Protein AF-H0H2N1-F1 (afdb_monomer_lite)

Secondary structure (DSSP, 8-state):
---SS-SSEE-HHHHHHHHHHTT----HHHHHHHS-S--SS-TT--SS-EEHHHHHHHHHHHHTTSPPHHHHHHHHHHHTTSSSSEEEHHHHHHHHHHTT-S-HHHHTHHHHHHHEEE-TTSS-EEEEHHHHHHHHH-

InterPro domains:
  IPR002048 EF-hand domain [PS50222] (1-25)
  IPR011992 EF-hand domain pair [SSF47473] (1-129)
  IPR018247 EF-Hand 1, calcium-binding site [PS00018] (3-15)
  IPR050403 Myosin regulatory light chain [PTHR23049] (1-127)

Structure (mmCIF, N/CA/C/O backbone):
data_AF-H0H2N1-F1
#
_entry.id   AF-H0H2N1-F1
#
loop_
_atom_site.group_PDB
_atom_site.id
_atom_site.type_symbol
_atom_site.label_atom_id
_atom_site.label_alt_id
_atom_site.label_comp_id
_atom_site.label_asym_id
_atom_site.label_entity_id
_atom_site.label_seq_id
_atom_site.pdbx_PDB_ins_code
_atom_site.Cartn_x
_atom_site.Cartn_y
_atom_site.Cartn_z
_atom_site.occupancy
_atom_site.B_iso_or_equiv
_atom_site.auth_seq_id
_atom_site.auth_comp_id
_atom_site.auth_asym_id
_atom_site.auth_atom_id
_atom_site.pdbx_PDB_model_num
ATOM 1 N N . MET A 1 1 ? 1.522 -4.742 -21.483 1.00 59.94 1 MET A N 1
ATOM 2 C CA . MET A 1 1 ? 2.533 -5.819 -21.425 1.00 59.94 1 MET A CA 1
ATOM 3 C C . MET A 1 1 ? 3.833 -5.172 -20.974 1.00 59.94 1 MET A C 1
ATOM 5 O O . MET A 1 1 ? 3.962 -3.973 -21.175 1.00 59.94 1 MET A O 1
ATOM 9 N N . LEU A 1 2 ? 4.678 -5.887 -20.225 1.00 63.94 2 LEU A N 1
ATOM 10 C CA . LEU A 1 2 ? 5.879 -5.307 -19.593 1.00 63.94 2 LEU A CA 1
ATOM 11 C C . LEU A 1 2 ? 7.063 -5.151 -20.548 1.00 63.94 2 LEU A C 1
ATOM 13 O O . LEU A 1 2 ? 7.984 -4.428 -20.220 1.00 63.94 2 LEU A O 1
ATOM 17 N N . ASP A 1 3 ? 7.024 -5.844 -21.672 1.00 68.50 3 ASP A N 1
ATOM 18 C CA . ASP A 1 3 ? 7.945 -5.741 -22.794 1.00 68.50 3 ASP A CA 1
ATOM 19 C C . ASP A 1 3 ? 7.112 -5.124 -23.928 1.00 68.50 3 ASP A C 1
ATOM 21 O O . ASP A 1 3 ? 6.069 -5.685 -24.290 1.00 68.50 3 ASP A O 1
ATOM 25 N N . GLU A 1 4 ? 7.436 -3.891 -24.326 1.00 68.44 4 GLU A N 1
ATOM 26 C CA . GLU A 1 4 ? 6.621 -3.110 -25.266 1.00 68.44 4 GLU A CA 1
ATOM 27 C C . GLU A 1 4 ? 7.095 -3.262 -26.713 1.00 68.44 4 GLU A C 1
ATOM 29 O O . GLU A 1 4 ? 6.280 -3.181 -27.634 1.00 68.44 4 GLU A O 1
ATOM 34 N N . ASP A 1 5 ? 8.392 -3.475 -26.916 1.00 72.12 5 ASP A N 1
ATOM 35 C CA . ASP A 1 5 ? 8.990 -3.771 -28.214 1.00 72.12 5 ASP A CA 1
ATOM 36 C C . ASP A 1 5 ? 8.998 -5.269 -28.554 1.00 72.12 5 ASP A C 1
ATOM 38 O O . ASP A 1 5 ? 9.352 -5.626 -29.680 1.00 72.12 5 ASP A O 1
ATOM 42 N N . GLU A 1 6 ? 8.499 -6.115 -27.645 1.00 71.25 6 GLU A N 1
ATOM 43 C CA . GLU A 1 6 ? 8.369 -7.571 -27.794 1.00 71.25 6 GLU A CA 1
ATOM 44 C C . GLU A 1 6 ? 9.712 -8.240 -28.134 1.00 71.25 6 GLU A C 1
ATOM 46 O O . GLU A 1 6 ? 9.765 -9.253 -28.843 1.00 71.25 6 GLU A O 1
ATOM 51 N N . ASP A 1 7 ? 10.812 -7.669 -27.640 1.00 73.06 7 ASP A N 1
ATOM 52 C CA . ASP A 1 7 ? 12.169 -8.137 -27.916 1.00 73.06 7 ASP A CA 1
ATOM 53 C C . ASP A 1 7 ? 12.634 -9.234 -26.930 1.00 73.06 7 ASP A C 1
ATOM 55 O O . ASP A 1 7 ? 13.685 -9.857 -27.116 1.00 73.06 7 ASP A O 1
ATOM 59 N N . GLY A 1 8 ? 11.812 -9.537 -25.917 1.00 68.94 8 GLY A N 1
ATOM 60 C CA . GLY A 1 8 ? 12.075 -10.518 -24.867 1.00 68.94 8 GLY A CA 1
ATOM 61 C C . GLY A 1 8 ? 12.922 -9.983 -23.707 1.00 68.94 8 GLY A C 1
ATOM 62 O O . GLY A 1 8 ? 13.257 -10.752 -22.791 1.00 68.94 8 GLY A O 1
ATOM 63 N N . ILE A 1 9 ? 13.264 -8.693 -23.720 1.00 72.19 9 ILE A N 1
ATOM 64 C CA . ILE A 1 9 ? 14.121 -8.000 -22.764 1.00 72.19 9 ILE A CA 1
ATOM 65 C C . ILE A 1 9 ? 13.345 -6.817 -22.180 1.00 72.19 9 ILE A C 1
ATOM 67 O O . ILE A 1 9 ? 12.999 -5.852 -22.838 1.00 72.19 9 ILE A O 1
ATOM 71 N N . ILE A 1 10 ? 13.126 -6.835 -20.870 1.00 74.12 10 ILE A N 1
ATOM 72 C CA . ILE A 1 10 ? 12.553 -5.683 -20.182 1.00 74.12 10 ILE A CA 1
ATOM 73 C C . ILE A 1 10 ? 13.657 -4.641 -20.001 1.00 74.12 10 ILE A C 1
ATOM 75 O O . ILE A 1 10 ? 14.533 -4.779 -19.135 1.00 74.12 10 ILE A O 1
ATOM 79 N N . SER A 1 11 ? 13.609 -3.588 -20.810 1.00 74.19 11 SER A N 1
ATOM 80 C CA . SER A 1 11 ? 14.559 -2.487 -20.746 1.00 74.19 11 SER A CA 1
ATOM 81 C C . SER A 1 11 ? 14.174 -1.470 -19.667 1.00 74.19 11 SER A C 1
ATOM 83 O O . SER A 1 11 ? 13.075 -1.456 -19.095 1.00 74.19 11 SER A O 1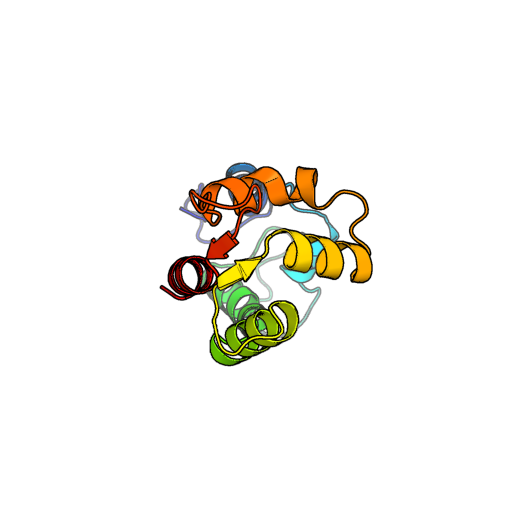
ATOM 85 N N . ARG A 1 12 ? 15.079 -0.521 -19.409 1.00 74.75 12 ARG A N 1
ATOM 86 C CA . ARG A 1 12 ? 14.799 0.602 -18.504 1.00 74.75 12 ARG A CA 1
ATOM 87 C C . ARG A 1 12 ? 13.599 1.427 -18.954 1.00 74.75 12 ARG A C 1
ATOM 89 O O . ARG A 1 12 ? 12.904 1.997 -18.114 1.00 74.75 12 ARG A O 1
ATOM 96 N N . LYS A 1 13 ? 13.362 1.532 -20.263 1.00 73.69 13 LYS A N 1
ATOM 97 C CA . LYS A 1 13 ? 12.239 2.304 -20.807 1.00 73.69 13 LYS A CA 1
ATOM 98 C C . LYS A 1 13 ? 10.911 1.630 -20.490 1.00 73.69 13 LYS A C 1
ATOM 100 O O . LYS A 1 13 ? 9.974 2.333 -20.109 1.00 73.69 13 LYS A O 1
ATOM 105 N N . ASP A 1 14 ? 10.862 0.306 -20.564 1.00 76.12 14 ASP A N 1
ATOM 106 C CA . ASP A 1 14 ? 9.642 -0.456 -20.309 1.00 76.12 14 ASP A CA 1
ATOM 107 C C . ASP A 1 14 ? 9.265 -0.415 -18.831 1.00 76.12 14 ASP A C 1
ATOM 109 O O . ASP A 1 14 ? 8.119 -0.122 -18.477 1.00 76.12 14 ASP A O 1
ATOM 113 N N . LEU A 1 15 ? 10.257 -0.548 -17.943 1.00 73.75 15 LEU A N 1
ATOM 114 C CA . LEU A 1 15 ? 10.043 -0.342 -16.511 1.00 73.75 15 LEU A CA 1
ATOM 115 C C . LEU A 1 15 ? 9.661 1.099 -16.185 1.00 73.75 15 LEU A C 1
ATOM 117 O O . LEU A 1 15 ? 8.764 1.325 -15.379 1.00 73.75 15 LEU A O 1
ATOM 121 N N . ASN A 1 16 ? 10.279 2.094 -16.823 1.00 73.12 16 ASN A N 1
ATOM 122 C CA . ASN A 1 16 ? 9.910 3.488 -16.592 1.00 73.12 16 ASN A CA 1
ATOM 123 C C . ASN A 1 16 ? 8.463 3.768 -17.035 1.00 73.12 16 ASN A C 1
ATOM 125 O O . ASN A 1 16 ? 7.735 4.473 -16.344 1.00 73.12 16 ASN A O 1
ATOM 129 N N . LYS A 1 17 ? 7.990 3.153 -18.126 1.00 73.56 17 LYS A N 1
ATOM 130 C CA . LYS A 1 17 ? 6.578 3.222 -18.532 1.00 73.56 17 LYS A CA 1
ATOM 131 C C . LYS A 1 17 ? 5.638 2.503 -17.570 1.00 73.56 17 LYS A C 1
ATOM 133 O O . LYS A 1 17 ? 4.566 3.031 -17.261 1.00 73.56 17 LYS A O 1
ATOM 138 N N . MET A 1 18 ? 6.029 1.338 -17.058 1.00 72.00 18 MET A N 1
ATOM 139 C CA . MET A 1 18 ? 5.281 0.644 -16.007 1.00 72.00 18 MET A CA 1
ATOM 140 C C . MET A 1 18 ? 5.149 1.531 -14.760 1.00 72.00 18 MET A C 1
ATOM 142 O O . MET A 1 18 ? 4.047 1.731 -14.251 1.00 72.00 18 MET A O 1
ATOM 146 N N . TYR A 1 19 ? 6.253 2.120 -14.302 1.00 68.19 19 TYR A N 1
ATOM 147 C CA . TYR A 1 19 ? 6.271 3.016 -13.148 1.00 68.19 19 TYR A CA 1
ATOM 148 C C . TYR A 1 19 ? 5.460 4.288 -13.413 1.00 68.19 19 TYR A C 1
ATOM 150 O O . TYR A 1 19 ? 4.658 4.679 -12.565 1.00 68.19 19 TYR A O 1
ATOM 158 N N . ALA A 1 20 ? 5.562 4.870 -14.610 1.00 72.12 20 ALA A N 1
ATOM 159 C CA . ALA A 1 20 ? 4.758 6.020 -15.015 1.00 72.12 20 ALA A CA 1
ATOM 160 C C . ALA A 1 20 ? 3.254 5.700 -15.012 1.00 72.12 20 ALA A C 1
ATOM 162 O O . ALA A 1 20 ? 2.450 6.531 -14.592 1.00 72.12 20 ALA A O 1
ATOM 163 N N . THR A 1 21 ? 2.867 4.478 -15.395 1.00 68.12 21 THR A N 1
ATOM 164 C CA . THR A 1 21 ? 1.477 3.990 -15.292 1.00 68.12 21 THR A CA 1
ATOM 165 C C . THR A 1 21 ? 1.014 3.918 -13.833 1.00 68.12 21 THR A C 1
ATOM 167 O O . THR A 1 21 ? -0.139 4.217 -13.528 1.00 68.12 21 THR A O 1
ATOM 170 N N . LEU A 1 22 ? 1.925 3.599 -12.912 1.00 66.88 22 LEU A N 1
ATOM 171 C CA . LEU A 1 22 ? 1.698 3.628 -11.464 1.00 66.88 22 LEU A CA 1
ATOM 172 C C . LEU A 1 22 ? 1.813 5.044 -10.858 1.00 66.88 22 LEU A C 1
ATOM 174 O O . LEU A 1 22 ? 1.666 5.206 -9.646 1.00 66.88 22 LEU A O 1
ATOM 178 N N . GLY A 1 23 ? 2.064 6.074 -11.675 1.00 64.31 23 GLY A N 1
ATOM 179 C CA . GLY A 1 23 ? 2.267 7.455 -11.229 1.00 64.31 23 GLY A CA 1
ATOM 180 C C . GLY A 1 23 ? 3.582 7.681 -10.476 1.00 64.31 23 GLY A C 1
ATOM 181 O O . GLY A 1 23 ? 3.697 8.656 -9.737 1.00 64.31 23 GLY A O 1
ATOM 182 N N . LYS A 1 24 ? 4.553 6.777 -10.634 1.00 69.81 24 LYS A N 1
ATOM 183 C CA . LYS A 1 24 ? 5.888 6.832 -10.030 1.00 69.81 24 LYS A CA 1
ATOM 184 C C . LYS A 1 24 ? 6.957 7.000 -11.113 1.00 69.81 24 LYS A C 1
ATOM 186 O O . LYS A 1 24 ? 6.733 6.673 -12.272 1.00 69.81 24 LYS A O 1
ATOM 191 N N . ALA A 1 25 ? 8.126 7.504 -10.737 1.00 66.50 25 ALA A N 1
ATOM 192 C CA . ALA A 1 25 ? 9.303 7.517 -11.602 1.00 66.50 25 ALA A CA 1
ATOM 193 C C . ALA A 1 25 ? 10.289 6.465 -11.095 1.00 66.50 25 ALA A C 1
ATOM 195 O O . ALA A 1 25 ? 10.532 6.399 -9.893 1.00 66.50 25 ALA A O 1
ATOM 196 N N . LEU A 1 26 ? 10.840 5.656 -12.000 1.00 64.88 26 LEU A N 1
ATOM 197 C CA . LEU A 1 26 ? 11.871 4.685 -11.647 1.00 64.88 26 LEU A CA 1
ATOM 198 C C . LEU A 1 26 ? 13.192 5.422 -11.376 1.00 64.88 26 LEU A C 1
ATOM 200 O O . LEU A 1 26 ? 13.749 6.054 -12.280 1.00 64.88 26 LEU A O 1
ATOM 204 N N . THR A 1 27 ? 13.695 5.339 -10.147 1.00 72.81 27 THR A N 1
ATOM 205 C CA . THR A 1 27 ? 14.988 5.936 -9.772 1.00 72.81 27 THR A CA 1
ATOM 206 C C . THR A 1 27 ? 16.171 5.090 -10.257 1.00 72.81 27 THR A C 1
ATOM 208 O O . THR A 1 27 ? 16.039 3.889 -10.495 1.00 72.81 27 THR A O 1
ATOM 211 N N . ASP A 1 28 ? 17.353 5.703 -10.404 1.00 69.44 28 ASP A N 1
ATOM 212 C CA . ASP A 1 28 ? 18.591 4.975 -10.735 1.00 69.44 28 ASP A CA 1
ATOM 213 C C . ASP A 1 28 ? 18.919 3.888 -9.700 1.00 69.44 28 ASP A C 1
ATOM 215 O O . ASP A 1 28 ? 19.413 2.823 -10.062 1.00 69.44 28 ASP A O 1
ATOM 219 N N . GLU A 1 29 ? 18.598 4.126 -8.426 1.00 67.38 29 GLU A N 1
ATOM 220 C CA . GLU A 1 29 ? 18.778 3.149 -7.350 1.00 67.38 29 GLU A CA 1
ATOM 221 C C . GLU A 1 29 ? 17.834 1.950 -7.489 1.00 67.38 29 GLU A C 1
ATOM 223 O O . GLU A 1 29 ? 18.257 0.810 -7.311 1.00 67.38 29 GLU A O 1
ATOM 228 N N . GLU A 1 30 ? 16.561 2.179 -7.825 1.00 66.81 30 GLU A N 1
ATOM 229 C CA . GLU A 1 30 ? 15.603 1.098 -8.091 1.00 66.81 30 GLU A CA 1
ATOM 230 C C . GLU A 1 30 ? 15.987 0.305 -9.341 1.00 66.81 30 GLU A C 1
ATOM 232 O O . GLU A 1 30 ? 15.935 -0.923 -9.322 1.00 66.81 30 GLU A O 1
ATOM 237 N N . TRP A 1 31 ? 16.451 0.985 -10.394 1.00 71.56 31 TRP A N 1
ATOM 238 C CA . TRP A 1 31 ? 16.993 0.334 -11.585 1.00 71.56 31 TRP A CA 1
ATOM 239 C C . TRP A 1 31 ? 18.235 -0.504 -11.261 1.00 71.56 31 TRP A C 1
ATOM 241 O O . TRP A 1 31 ? 18.316 -1.655 -11.670 1.00 71.56 31 TRP A O 1
ATOM 251 N N . SER A 1 32 ? 19.172 0.025 -10.473 1.00 67.31 32 SER A N 1
ATOM 252 C CA . SER A 1 32 ? 20.384 -0.695 -10.058 1.00 67.31 32 SER A CA 1
ATOM 253 C C . SER A 1 32 ? 20.078 -1.891 -9.147 1.00 67.31 32 SER A C 1
ATOM 255 O O . SER A 1 32 ? 20.751 -2.914 -9.220 1.00 67.31 32 SER A O 1
ATOM 257 N N . LYS A 1 33 ? 19.016 -1.827 -8.336 1.00 63.44 33 LYS A N 1
ATOM 258 C CA . LYS A 1 33 ? 18.514 -2.992 -7.584 1.00 63.44 33 LYS A CA 1
ATOM 259 C C . LYS A 1 33 ? 17.882 -4.050 -8.492 1.00 63.44 33 LYS A C 1
ATOM 261 O O . LYS A 1 33 ? 17.940 -5.235 -8.170 1.00 63.44 33 LYS A O 1
ATOM 266 N N . MET A 1 34 ? 17.264 -3.631 -9.596 1.00 63.97 34 MET A N 1
ATOM 267 C CA . MET A 1 34 ? 16.686 -4.527 -10.604 1.00 63.97 34 MET A CA 1
ATOM 268 C C . MET A 1 34 ? 17.730 -5.094 -11.568 1.00 63.97 34 MET A C 1
ATOM 270 O O . MET A 1 34 ? 17.531 -6.176 -12.106 1.00 63.97 34 MET A O 1
ATOM 274 N N . VAL A 1 35 ? 18.851 -4.400 -11.747 1.00 64.19 35 VAL A N 1
ATOM 275 C CA . VAL A 1 35 ? 20.003 -4.833 -12.538 1.00 64.19 35 VAL A CA 1
ATOM 276 C C . VAL A 1 35 ? 21.232 -4.844 -11.623 1.00 64.19 35 VAL A C 1
ATOM 278 O O . VAL A 1 35 ? 22.062 -3.937 -11.707 1.00 64.19 35 VAL A O 1
ATOM 281 N N . PRO A 1 36 ? 21.342 -5.812 -10.691 1.00 56.12 36 PRO A N 1
ATOM 282 C CA . PRO A 1 36 ? 22.514 -5.901 -9.836 1.00 56.12 36 PRO A CA 1
ATOM 283 C C . PRO A 1 36 ? 23.745 -6.181 -10.703 1.00 56.12 36 PRO A C 1
ATOM 285 O O . PRO A 1 36 ? 23.763 -7.140 -11.476 1.00 56.12 36 PRO A O 1
ATOM 288 N N . ASP A 1 37 ? 24.769 -5.336 -10.577 1.00 53.47 37 ASP A N 1
ATOM 289 C CA . ASP A 1 37 ? 26.053 -5.538 -11.241 1.00 53.47 37 ASP A CA 1
ATOM 290 C C . ASP A 1 37 ? 26.639 -6.908 -10.848 1.00 53.47 37 ASP A C 1
ATOM 292 O O . ASP A 1 37 ? 27.031 -7.122 -9.703 1.00 53.47 37 ASP A O 1
ATOM 296 N N . ASN A 1 38 ? 26.744 -7.790 -11.847 1.00 49.72 38 ASN A N 1
ATOM 297 C CA . ASN A 1 38 ? 27.597 -8.981 -11.929 1.00 49.72 38 ASN A CA 1
ATOM 298 C C . ASN A 1 38 ? 27.357 -10.141 -10.942 1.00 49.72 38 ASN A C 1
ATOM 300 O O . ASN A 1 38 ? 27.714 -10.087 -9.771 1.00 49.72 38 ASN A O 1
ATOM 304 N N . ASP A 1 39 ? 26.914 -11.284 -11.474 1.00 47.25 39 ASP A N 1
ATOM 305 C CA . ASP A 1 39 ? 27.773 -12.440 -11.812 1.00 47.25 39 ASP A CA 1
ATOM 306 C C . ASP A 1 39 ? 26.899 -13.709 -11.947 1.00 47.25 39 ASP A C 1
ATOM 308 O O . ASP A 1 39 ? 25.966 -13.936 -11.179 1.00 47.25 39 ASP A O 1
ATOM 312 N N . SER A 1 40 ? 27.249 -14.559 -12.916 1.00 41.75 40 SER A N 1
ATOM 313 C CA . SER A 1 40 ? 26.820 -15.958 -13.053 1.00 41.75 40 SER A CA 1
ATOM 314 C C . SER A 1 40 ? 25.392 -16.224 -13.559 1.00 41.75 40 SER A C 1
ATOM 316 O O . SER A 1 40 ? 24.531 -16.684 -12.815 1.00 41.75 40 SER A O 1
ATOM 318 N N . THR A 1 41 ? 25.145 -16.024 -14.862 1.00 45.19 41 THR A N 1
ATOM 319 C CA . THR A 1 41 ? 24.657 -17.089 -15.793 1.00 45.19 41 THR A CA 1
ATOM 320 C C . THR A 1 41 ? 24.229 -16.581 -17.175 1.00 45.19 41 THR A C 1
ATOM 322 O O . THR A 1 41 ? 24.052 -17.403 -18.069 1.00 45.19 41 THR A O 1
ATOM 325 N N . THR A 1 42 ? 24.139 -15.272 -17.424 1.00 46.41 42 THR A N 1
ATOM 326 C CA . THR A 1 42 ? 23.826 -14.754 -18.771 1.00 46.41 42 THR A CA 1
ATOM 327 C C . THR A 1 42 ? 24.701 -13.556 -19.120 1.00 46.41 42 THR A C 1
ATOM 329 O O . THR A 1 42 ? 24.287 -12.405 -19.017 1.00 46.41 42 THR A O 1
ATOM 332 N N . ALA A 1 43 ? 25.930 -13.839 -19.547 1.00 43.88 43 ALA A N 1
ATOM 333 C CA . ALA A 1 43 ? 26.908 -12.862 -20.032 1.00 43.88 43 ALA A CA 1
ATOM 334 C C . ALA A 1 43 ? 26.556 -12.258 -21.414 1.00 43.88 43 ALA A C 1
ATOM 336 O O . ALA A 1 43 ? 27.454 -11.888 -22.162 1.00 43.88 43 ALA A O 1
ATOM 337 N N . GLU A 1 44 ? 25.270 -12.155 -21.763 1.00 47.19 44 GLU A N 1
ATOM 338 C CA . GLU A 1 44 ? 24.826 -11.609 -23.056 1.00 47.19 44 GLU A CA 1
ATOM 339 C C . GLU A 1 44 ? 23.835 -10.448 -22.942 1.00 47.19 44 GLU A C 1
ATOM 341 O O . GLU A 1 44 ? 23.432 -9.907 -23.964 1.00 47.19 44 GLU A O 1
ATOM 346 N N . VAL A 1 45 ? 23.486 -9.993 -21.734 1.00 49.53 45 VAL A N 1
ATOM 347 C CA . VAL A 1 45 ? 22.694 -8.762 -21.579 1.00 49.53 45 VAL A CA 1
ATOM 348 C C . VAL A 1 45 ? 23.579 -7.686 -20.968 1.00 49.53 45 VAL A C 1
ATOM 350 O O . VAL A 1 45 ? 23.516 -7.368 -19.783 1.00 49.53 45 VAL A O 1
ATOM 353 N N . GLY A 1 46 ? 24.497 -7.176 -21.787 1.00 44.88 46 GLY A N 1
ATOM 354 C CA . GLY A 1 46 ? 25.231 -5.962 -21.458 1.00 44.88 46 GLY A CA 1
ATOM 355 C C . GLY A 1 46 ? 24.261 -4.787 -21.398 1.00 44.88 46 GLY A C 1
ATOM 356 O O . GLY A 1 46 ? 23.491 -4.619 -22.325 1.00 44.88 46 GLY A O 1
ATOM 357 N N . GLN A 1 47 ? 24.297 -4.001 -20.319 1.00 51.84 47 GLN A N 1
ATOM 358 C CA . GLN A 1 47 ? 23.701 -2.660 -20.144 1.00 51.84 47 GLN A CA 1
ATOM 359 C C . GLN A 1 47 ? 22.217 -2.395 -20.523 1.00 51.84 47 GLN A C 1
ATOM 361 O O . GLN A 1 47 ? 21.722 -1.329 -20.156 1.00 51.84 47 GLN A O 1
ATOM 366 N N . GLU A 1 48 ? 21.484 -3.293 -21.185 1.00 59.97 48 GLU A N 1
ATOM 367 C CA . GLU A 1 48 ? 20.236 -2.944 -21.887 1.00 59.97 48 GLU A CA 1
ATOM 368 C C . GLU A 1 48 ? 18.941 -3.474 -21.249 1.00 59.97 48 GLU A C 1
ATOM 370 O O . GLU A 1 48 ? 17.880 -2.918 -21.527 1.00 59.97 48 GLU A O 1
ATOM 375 N N . GLY A 1 49 ? 18.974 -4.427 -20.309 1.00 60.69 49 GLY A N 1
ATOM 376 C CA . GLY A 1 49 ? 17.745 -4.849 -19.623 1.00 60.69 49 GLY A CA 1
ATOM 377 C C . GLY A 1 49 ? 17.818 -6.169 -18.869 1.00 60.69 49 GLY A C 1
ATOM 378 O O . GLY A 1 49 ? 18.892 -6.727 -18.661 1.00 60.69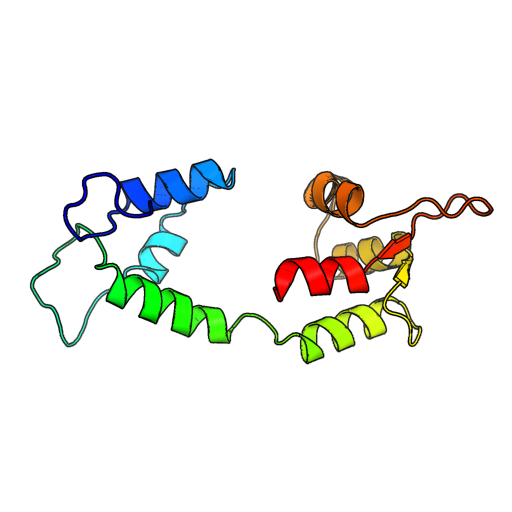 49 GLY A O 1
ATOM 379 N N . VAL A 1 50 ? 16.658 -6.667 -18.439 1.00 68.12 50 VAL A N 1
ATOM 380 C CA . VAL A 1 50 ? 16.494 -7.986 -17.808 1.00 68.12 50 VAL A CA 1
ATOM 381 C C . VAL A 1 50 ? 15.455 -8.793 -18.569 1.00 68.12 50 VAL A C 1
ATOM 383 O O . VAL A 1 50 ? 14.390 -8.287 -18.897 1.00 68.12 50 VAL A O 1
ATOM 386 N N . SER A 1 51 ? 15.716 -10.071 -18.833 1.00 68.56 51 SER A N 1
ATOM 387 C CA . SER A 1 51 ? 14.689 -10.924 -19.439 1.00 68.56 51 SER A CA 1
ATOM 388 C C . SER A 1 51 ? 13.519 -11.133 -18.472 1.00 68.56 51 SER A C 1
ATOM 390 O O . SER A 1 51 ? 13.690 -11.116 -17.249 1.00 68.56 51 SER A O 1
ATOM 392 N N . PHE A 1 52 ? 12.320 -11.375 -19.002 1.00 62.31 52 PHE A N 1
ATOM 393 C CA . PHE A 1 52 ? 11.116 -11.576 -18.185 1.00 62.31 52 PHE A CA 1
ATOM 394 C C . PHE A 1 52 ? 11.266 -12.655 -17.078 1.00 62.31 52 PHE A C 1
ATOM 396 O O . PHE A 1 52 ? 10.847 -12.406 -15.945 1.00 62.31 52 PHE A O 1
ATOM 403 N N . PRO A 1 53 ? 11.927 -13.813 -17.304 1.00 61.34 53 PRO A N 1
ATOM 404 C CA . PRO A 1 53 ? 12.191 -14.791 -16.238 1.00 61.34 53 PRO A CA 1
ATOM 405 C C . PRO A 1 53 ? 13.130 -14.285 -15.129 1.00 61.34 53 PRO A C 1
ATOM 407 O O . PRO A 1 53 ? 12.966 -14.633 -13.956 1.00 61.34 53 PRO A O 1
ATOM 410 N N . ILE A 1 54 ? 14.113 -13.454 -15.484 1.00 64.56 54 ILE A N 1
ATOM 411 C CA . ILE A 1 54 ? 15.036 -12.832 -14.527 1.00 64.56 54 ILE A CA 1
ATOM 412 C C . ILE A 1 54 ? 14.306 -11.747 -13.736 1.00 64.56 54 ILE A C 1
ATOM 414 O O . ILE A 1 54 ? 14.408 -11.720 -12.511 1.00 64.56 54 ILE A O 1
ATOM 418 N N . PHE A 1 55 ? 13.478 -10.938 -14.401 1.00 64.75 55 PHE A N 1
ATOM 419 C CA . PHE A 1 55 ? 12.582 -9.986 -13.751 1.00 64.75 55 PHE A CA 1
ATOM 420 C C . PHE A 1 55 ? 11.675 -10.668 -12.722 1.00 64.75 55 PHE A C 1
ATOM 422 O O . PHE A 1 55 ? 11.611 -10.215 -11.583 1.00 64.75 55 PHE A O 1
ATOM 429 N N . LEU A 1 56 ? 11.047 -11.799 -13.065 1.00 63.22 56 LEU A N 1
ATOM 430 C CA . LEU A 1 56 ? 10.250 -12.584 -12.115 1.00 63.22 56 LEU A CA 1
ATOM 431 C C . LEU A 1 56 ? 11.084 -13.163 -10.971 1.00 63.22 56 LEU A C 1
ATOM 433 O O . LEU A 1 56 ? 10.588 -13.258 -9.856 1.00 63.22 56 LEU A O 1
ATOM 437 N N . SER A 1 57 ? 12.343 -13.528 -11.204 1.00 61.72 57 SER A N 1
ATOM 438 C CA . SER A 1 57 ? 13.230 -14.009 -10.137 1.00 61.72 57 SER A CA 1
ATOM 439 C C . SER A 1 57 ? 13.641 -12.888 -9.176 1.00 61.72 57 SER A C 1
ATOM 441 O O . SER A 1 57 ? 13.769 -13.122 -7.976 1.00 61.72 57 SER A O 1
ATOM 443 N N . ILE A 1 58 ? 13.828 -11.665 -9.678 1.00 62.59 58 ILE A N 1
ATOM 444 C CA . ILE A 1 58 ? 14.195 -10.481 -8.888 1.00 62.59 58 ILE A CA 1
ATOM 445 C C . ILE A 1 58 ? 12.979 -9.921 -8.153 1.00 62.59 58 ILE A C 1
ATOM 447 O O . ILE A 1 58 ? 13.052 -9.682 -6.948 1.00 62.59 58 ILE A O 1
ATOM 451 N N . MET A 1 59 ? 11.846 -9.766 -8.841 1.00 62.47 59 MET A N 1
ATOM 452 C CA . MET A 1 59 ? 10.568 -9.454 -8.206 1.00 62.47 59 MET A CA 1
ATOM 453 C C . MET A 1 59 ? 10.173 -10.558 -7.232 1.00 62.47 59 MET A C 1
ATOM 455 O O . MET A 1 59 ? 9.740 -10.239 -6.146 1.00 62.47 59 MET A O 1
ATOM 459 N N . GLY A 1 60 ? 10.407 -11.833 -7.545 1.00 59.56 60 GLY A N 1
ATOM 460 C CA . GLY A 1 60 ? 10.184 -12.976 -6.653 1.00 59.56 60 GLY A CA 1
ATOM 461 C C . GLY A 1 60 ? 11.044 -12.937 -5.388 1.00 59.56 60 GLY A C 1
ATOM 462 O O . GLY A 1 60 ? 10.536 -13.145 -4.290 1.00 59.56 60 GLY A O 1
ATOM 463 N N . LYS A 1 61 ? 12.333 -12.599 -5.515 1.00 54.84 61 LYS A N 1
ATOM 464 C CA . LYS A 1 61 ? 13.237 -12.388 -4.370 1.00 54.84 61 LYS A CA 1
ATOM 465 C C . LYS A 1 61 ? 12.875 -11.152 -3.540 1.00 54.84 61 LYS A C 1
ATOM 467 O O . LYS A 1 61 ? 13.079 -11.167 -2.332 1.00 54.84 61 LYS A O 1
ATOM 472 N N . ASN A 1 62 ? 12.341 -10.100 -4.162 1.00 51.69 62 ASN A N 1
ATOM 473 C CA . ASN A 1 62 ? 11.812 -8.929 -3.454 1.00 51.69 62 ASN A CA 1
ATOM 474 C C . ASN A 1 62 ? 10.384 -9.158 -2.917 1.00 51.69 62 ASN A C 1
ATOM 476 O O . ASN A 1 62 ? 10.008 -8.545 -1.927 1.00 51.69 62 ASN A O 1
ATOM 480 N N . LEU A 1 63 ? 9.605 -10.079 -3.496 1.00 46.72 63 LEU A N 1
ATOM 481 C CA . LEU A 1 63 ? 8.303 -10.543 -2.999 1.00 46.72 63 LEU A CA 1
ATOM 482 C C . LEU A 1 63 ? 8.459 -11.282 -1.669 1.00 46.72 63 LEU A C 1
ATOM 484 O O . LEU A 1 63 ? 7.589 -11.171 -0.817 1.00 46.72 63 LEU A O 1
ATOM 488 N N . SER A 1 64 ? 9.609 -11.921 -1.429 1.00 48.50 64 SER A N 1
ATOM 489 C CA . SER A 1 64 ? 10.000 -12.412 -0.100 1.00 48.50 64 SER A CA 1
ATOM 490 C C . SER A 1 64 ? 10.169 -11.309 0.960 1.00 48.50 64 SER A C 1
ATOM 492 O O . SER A 1 64 ? 10.323 -11.638 2.131 1.00 48.50 64 SER A O 1
ATOM 494 N N . GLN A 1 65 ? 10.187 -10.023 0.576 1.00 52.22 65 GLN A N 1
ATOM 495 C CA . GLN A 1 65 ? 10.184 -8.881 1.505 1.00 52.22 65 GLN A CA 1
ATOM 496 C C . GLN A 1 65 ? 8.800 -8.248 1.684 1.00 52.22 65 GLN A C 1
ATOM 498 O O . GLN A 1 65 ? 8.663 -7.333 2.496 1.00 52.22 65 GLN A O 1
ATOM 503 N N . PHE A 1 66 ? 7.777 -8.686 0.943 1.00 53.16 66 PHE A N 1
ATOM 504 C CA . PHE A 1 66 ? 6.423 -8.243 1.240 1.00 53.16 66 PHE A CA 1
ATOM 505 C C . PHE A 1 66 ? 5.926 -9.020 2.461 1.00 53.16 66 PHE A C 1
ATOM 507 O O . PHE A 1 66 ? 5.973 -10.251 2.444 1.00 53.16 66 PHE A O 1
ATOM 514 N N . PRO A 1 67 ? 5.482 -8.326 3.521 1.00 63.50 67 PRO A N 1
ATOM 515 C CA . PRO A 1 67 ? 4.983 -8.992 4.713 1.00 63.50 67 PRO A CA 1
ATOM 516 C C . PRO A 1 67 ? 3.810 -9.900 4.336 1.00 63.50 67 PRO A C 1
ATOM 518 O O . PRO A 1 67 ? 2.919 -9.507 3.576 1.00 63.50 67 PRO A O 1
ATOM 521 N N . GLU A 1 68 ? 3.822 -11.128 4.853 1.00 72.56 68 GLU A N 1
ATOM 522 C CA . GLU A 1 68 ? 2.743 -12.083 4.615 1.00 72.56 68 GLU A CA 1
ATOM 523 C C . GLU A 1 68 ? 1.420 -11.535 5.169 1.00 72.56 68 GLU A C 1
ATOM 525 O O . GLU A 1 68 ? 1.395 -10.700 6.080 1.00 72.56 68 GLU A O 1
ATOM 530 N N . ARG A 1 69 ? 0.290 -12.036 4.651 1.00 74.31 69 ARG A N 1
ATOM 531 C CA . ARG A 1 69 ? -1.052 -11.619 5.090 1.00 74.31 69 ARG A CA 1
ATOM 532 C C . ARG A 1 69 ? -1.187 -11.616 6.614 1.00 74.31 69 ARG A C 1
ATOM 534 O O . ARG A 1 69 ? -1.762 -10.688 7.171 1.00 74.31 69 ARG A O 1
ATOM 541 N N . GLU A 1 70 ? -0.643 -12.635 7.271 1.00 75.94 70 GLU A N 1
ATOM 542 C CA . GLU A 1 70 ? -0.705 -12.812 8.722 1.00 75.94 70 GLU A CA 1
ATOM 543 C C . GLU A 1 70 ? 0.103 -11.739 9.482 1.00 75.94 70 GLU A C 1
ATOM 545 O O . GLU A 1 70 ? -0.336 -11.241 10.522 1.00 75.94 70 GLU A O 1
ATOM 550 N N . GLU A 1 71 ? 1.242 -11.304 8.937 1.00 77.44 71 GLU A N 1
ATOM 551 C CA . GLU A 1 71 ? 2.074 -10.235 9.502 1.00 77.44 71 GLU A CA 1
ATOM 552 C C . GLU A 1 71 ? 1.437 -8.851 9.310 1.00 77.44 71 GLU A C 1
ATOM 554 O O . GLU A 1 71 ? 1.411 -8.032 10.238 1.00 77.44 71 GLU A O 1
ATOM 559 N N . LEU A 1 72 ? 0.843 -8.608 8.139 1.00 79.75 72 LEU A N 1
ATOM 560 C CA . LEU A 1 72 ? 0.055 -7.404 7.867 1.00 79.75 72 LEU A CA 1
ATOM 561 C C . LEU A 1 72 ? -1.186 -7.326 8.764 1.00 79.75 72 LEU A C 1
ATOM 563 O O . LEU A 1 72 ? -1.494 -6.267 9.314 1.00 79.75 72 LEU A O 1
ATOM 567 N N . GLU A 1 73 ? -1.875 -8.451 8.956 1.00 82.06 73 GLU A N 1
ATOM 568 C CA . GLU A 1 73 ? -3.035 -8.557 9.839 1.00 82.06 73 GLU A CA 1
ATOM 569 C C . GLU A 1 73 ? -2.656 -8.233 11.288 1.00 82.06 73 GLU A C 1
ATOM 571 O O . GLU A 1 73 ? -3.321 -7.436 11.953 1.00 82.06 73 GLU A O 1
ATOM 576 N N . LYS A 1 74 ? -1.546 -8.803 11.766 1.00 81.88 74 LYS A N 1
ATOM 577 C CA . LYS A 1 74 ? -1.022 -8.546 13.110 1.00 81.88 74 LYS A CA 1
ATOM 578 C C . LYS A 1 74 ? -0.625 -7.082 13.298 1.00 81.88 74 LYS A C 1
ATOM 580 O O . LYS A 1 74 ? -0.928 -6.500 14.340 1.00 81.88 74 LYS A O 1
ATOM 585 N N . SER A 1 75 ? 0.003 -6.482 12.289 1.00 82.06 75 SER A N 1
ATOM 586 C CA . SER A 1 75 ? 0.391 -5.071 12.310 1.00 82.06 75 SER A CA 1
ATOM 587 C C . SER A 1 75 ? -0.838 -4.163 12.395 1.00 82.06 75 SER A C 1
ATOM 589 O O . SER A 1 75 ? -0.905 -3.311 13.276 1.00 82.06 75 SER A O 1
ATOM 591 N N . LEU A 1 76 ? -1.871 -4.404 11.581 1.00 81.50 76 LEU A N 1
ATOM 592 C CA . LEU A 1 76 ? -3.117 -3.628 11.630 1.00 81.50 76 LEU A CA 1
ATOM 593 C C . LEU A 1 76 ? -3.849 -3.760 12.973 1.00 81.50 76 LEU A C 1
ATOM 595 O O . LEU A 1 76 ? -4.297 -2.753 13.522 1.00 81.50 76 LEU A O 1
ATOM 599 N N . LYS A 1 77 ? -3.915 -4.969 13.541 1.00 84.56 77 LYS A N 1
ATOM 600 C CA . LYS A 1 77 ? -4.487 -5.183 14.884 1.00 84.56 77 LYS A CA 1
ATOM 601 C C . LYS A 1 77 ? -3.712 -4.434 15.968 1.00 84.56 77 LYS A C 1
ATOM 603 O O . LYS A 1 77 ? -4.315 -3.891 16.891 1.00 84.56 77 LYS A O 1
ATOM 608 N N . SER A 1 78 ? -2.38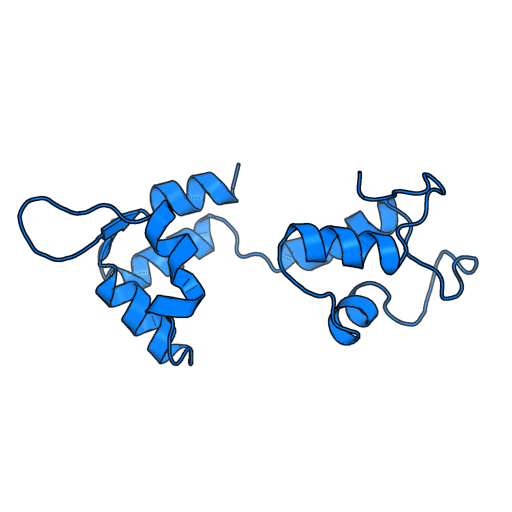2 -4.380 15.854 1.00 81.62 78 SER A N 1
ATOM 609 C CA . SER A 1 78 ? -1.546 -3.650 16.812 1.00 81.62 78 SER A CA 1
ATOM 610 C C . SER A 1 78 ? -1.811 -2.142 16.792 1.00 81.62 78 SER A C 1
ATOM 612 O O . SER A 1 78 ? -1.818 -1.521 17.854 1.00 81.62 78 SER A O 1
ATOM 614 N N . VAL A 1 79 ? -2.118 -1.580 15.615 1.00 83.00 79 VAL A N 1
ATOM 615 C CA . VAL A 1 79 ? -2.467 -0.161 15.467 1.00 83.00 79 VAL A CA 1
ATOM 616 C C . VAL A 1 79 ? -3.855 0.130 16.031 1.00 83.00 79 VAL A C 1
ATOM 618 O O . VAL A 1 79 ? -4.001 1.075 16.794 1.00 83.00 79 VAL A O 1
ATOM 621 N N . GLY A 1 80 ? -4.855 -0.706 15.726 1.00 77.62 80 GLY A N 1
ATOM 622 C CA . GLY A 1 80 ? -6.244 -0.492 16.158 1.00 77.62 80 GLY A CA 1
ATOM 623 C C . GLY A 1 80 ? -6.543 -0.713 17.635 1.00 77.62 80 GLY A C 1
ATOM 624 O O . GLY A 1 80 ? -7.702 -0.591 18.046 1.00 77.62 80 GLY A O 1
ATOM 625 N N . ARG A 1 81 ? -5.531 -1.133 18.413 1.00 69.31 81 ARG A N 1
ATOM 626 C CA . ARG A 1 81 ? -5.619 -1.473 19.846 1.00 69.31 81 ARG A CA 1
ATOM 627 C C . ARG A 1 81 ? -6.822 -2.376 20.190 1.00 69.31 81 ARG A C 1
ATOM 629 O O . ARG A 1 81 ? -7.300 -2.389 21.325 1.00 69.31 81 ARG A O 1
ATOM 636 N N . LYS A 1 82 ? -7.321 -3.130 19.204 1.00 68.81 82 LYS A N 1
ATOM 637 C CA . LYS A 1 82 ? -8.514 -3.986 19.227 1.00 68.81 82 LYS A CA 1
ATOM 638 C C . LYS A 1 82 ? -8.255 -5.217 18.364 1.00 68.81 82 LYS A C 1
ATOM 640 O O . LYS A 1 82 ? -7.484 -5.171 17.414 1.00 68.81 82 LYS A O 1
ATOM 645 N N . ASP A 1 83 ? -8.970 -6.299 18.656 1.00 70.25 83 ASP A N 1
ATOM 646 C CA . ASP A 1 83 ? -8.929 -7.542 17.869 1.00 70.25 83 ASP A CA 1
ATOM 647 C C . ASP A 1 83 ? -9.645 -7.450 16.503 1.00 70.25 83 ASP A C 1
ATOM 649 O O . ASP A 1 83 ? -9.729 -8.443 15.779 1.00 70.25 83 ASP A O 1
ATOM 653 N N . ASP A 1 84 ? -10.162 -6.274 16.126 1.00 77.31 84 ASP A N 1
ATOM 654 C CA . ASP A 1 84 ? -10.790 -6.043 14.821 1.00 77.31 84 ASP A CA 1
ATOM 655 C C . ASP A 1 84 ? -9.807 -5.373 13.848 1.00 77.31 8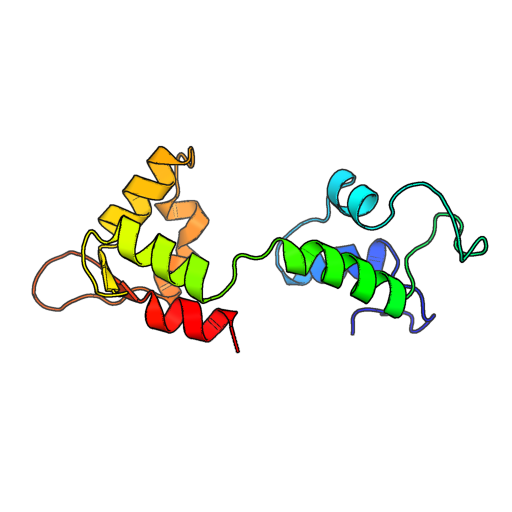4 ASP A C 1
ATOM 657 O O . ASP A 1 84 ? -8.976 -4.550 14.223 1.00 77.31 84 ASP A O 1
ATOM 661 N N . LEU A 1 85 ? -9.943 -5.706 12.567 1.00 80.62 85 LEU A N 1
ATOM 662 C CA . LEU A 1 85 ? -9.198 -5.115 11.455 1.00 80.62 85 LEU A CA 1
ATOM 663 C C . LEU A 1 85 ? -9.758 -3.758 11.023 1.00 80.62 85 LEU A C 1
ATOM 665 O O . LEU A 1 85 ? -9.208 -3.1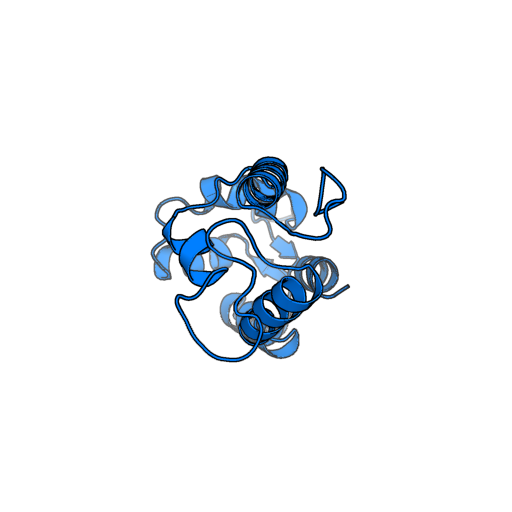14 10.131 1.00 80.62 85 LEU A O 1
ATOM 669 N N . ASN A 1 86 ? -10.868 -3.330 11.619 1.00 84.50 86 ASN A N 1
ATOM 670 C CA . ASN A 1 86 ? -11.390 -1.985 11.458 1.00 84.50 86 ASN A CA 1
ATOM 671 C C . ASN A 1 86 ? -10.703 -1.051 12.451 1.00 84.50 86 ASN A C 1
ATOM 673 O O . ASN A 1 86 ? -10.987 -1.068 13.649 1.00 84.50 86 ASN A O 1
ATOM 677 N N . VAL A 1 87 ? -9.814 -0.221 11.924 1.00 87.19 87 VAL A N 1
ATOM 678 C CA . VAL A 1 87 ? -8.974 0.679 12.711 1.00 87.19 87 VAL A CA 1
ATOM 679 C C . VAL A 1 87 ? -9.490 2.108 12.542 1.00 87.19 87 VAL A C 1
ATOM 681 O O . VAL A 1 87 ? -9.764 2.513 11.409 1.00 87.19 87 VAL A O 1
ATOM 684 N N . PRO A 1 88 ? -9.662 2.899 13.611 1.00 88.19 88 PRO A N 1
ATOM 685 C CA . PRO A 1 88 ? -9.923 4.328 13.477 1.00 88.19 88 PRO A CA 1
ATOM 686 C C . PRO A 1 88 ? -8.859 4.996 12.596 1.00 88.19 88 PRO A C 1
ATOM 688 O O . PRO A 1 88 ? -7.664 4.756 12.750 1.00 88.19 88 PRO A O 1
ATOM 691 N N . LEU A 1 89 ? -9.275 5.835 11.645 1.00 87.12 89 LEU A N 1
ATOM 692 C CA . LEU A 1 89 ? -8.336 6.493 10.730 1.00 87.12 89 LEU A CA 1
ATOM 693 C C . LEU A 1 89 ? -7.329 7.371 11.491 1.00 87.12 89 LEU A C 1
ATOM 695 O O . LEU A 1 89 ? -6.184 7.495 11.069 1.00 87.12 89 LEU A O 1
ATOM 699 N N . SER A 1 90 ? -7.757 7.942 12.615 1.00 87.12 90 SER A N 1
ATOM 700 C CA . SER A 1 90 ? -6.932 8.685 13.568 1.00 87.12 90 SER A CA 1
ATOM 701 C C . SER A 1 90 ? -5.717 7.879 14.046 1.00 87.12 90 SER A C 1
ATOM 703 O O . SER A 1 90 ? -4.606 8.398 13.998 1.00 87.12 90 SER A O 1
ATOM 705 N N . GLU A 1 91 ? -5.900 6.609 14.419 1.00 88.44 91 GLU A N 1
ATOM 706 C CA . GLU A 1 91 ? -4.813 5.733 14.883 1.00 88.44 91 GLU A CA 1
ATOM 707 C C . GLU A 1 91 ? -3.851 5.361 13.748 1.00 88.44 91 GLU A C 1
ATOM 709 O O . GLU A 1 91 ? -2.639 5.381 13.940 1.00 88.44 91 GLU A O 1
ATOM 714 N N . ILE A 1 92 ? -4.361 5.115 12.534 1.00 87.25 92 ILE A N 1
ATOM 715 C CA . ILE A 1 92 ? -3.501 4.895 11.355 1.00 87.25 92 ILE A CA 1
ATOM 716 C C . ILE A 1 92 ? -2.642 6.135 11.075 1.00 87.25 92 ILE A C 1
ATOM 718 O O . ILE A 1 92 ? -1.447 6.018 10.816 1.00 87.25 92 ILE A O 1
ATOM 722 N N . ILE A 1 93 ? -3.240 7.328 11.129 1.00 88.56 93 ILE A N 1
ATOM 723 C CA . ILE A 1 93 ? -2.529 8.595 10.924 1.00 88.56 93 ILE A CA 1
ATOM 724 C C . ILE A 1 93 ? -1.470 8.810 12.010 1.00 88.56 93 ILE A C 1
ATOM 726 O O . ILE A 1 93 ? -0.361 9.228 11.686 1.00 88.56 93 ILE A O 1
ATOM 730 N N . GLU A 1 94 ? -1.796 8.539 13.275 1.00 89.00 94 GLU A N 1
ATOM 731 C CA . GLU A 1 94 ? -0.858 8.647 14.397 1.00 89.00 94 GLU A CA 1
ATOM 732 C C . GLU A 1 94 ? 0.335 7.708 14.199 1.00 89.00 94 GLU A C 1
ATOM 734 O O . GLU A 1 94 ? 1.472 8.173 14.201 1.00 89.00 94 GLU A O 1
ATOM 739 N N . SER A 1 95 ? 0.091 6.432 13.884 1.00 87.25 95 SER A N 1
ATOM 740 C CA . SER A 1 95 ? 1.163 5.471 13.607 1.00 87.25 95 SER A CA 1
ATOM 741 C C . SER A 1 95 ? 2.022 5.852 12.399 1.00 87.25 95 SER A C 1
ATOM 743 O O . SER A 1 95 ? 3.231 5.633 12.414 1.00 87.25 95 SER A O 1
ATOM 745 N N . LEU A 1 96 ? 1.444 6.457 11.356 1.00 86.38 96 LEU A N 1
ATOM 746 C CA . LEU A 1 96 ? 2.225 6.972 10.227 1.00 86.38 96 LEU A CA 1
ATOM 747 C C . LEU A 1 96 ? 3.087 8.178 10.634 1.00 86.38 96 LEU A C 1
ATOM 749 O O . LEU A 1 96 ? 4.243 8.267 10.223 1.00 86.38 96 LEU A O 1
ATOM 753 N N . LYS A 1 97 ? 2.576 9.073 11.486 1.00 88.56 97 LYS A N 1
ATOM 754 C CA . LYS A 1 97 ? 3.366 10.186 12.039 1.00 88.56 97 LYS A CA 1
ATOM 755 C C . LYS A 1 97 ? 4.513 9.674 12.911 1.00 88.56 97 LYS A C 1
ATOM 757 O O . LYS A 1 97 ? 5.637 10.148 12.771 1.00 88.56 97 LYS A O 1
ATOM 762 N N . GLU A 1 98 ? 4.264 8.667 13.748 1.00 86.25 98 GLU A N 1
ATOM 763 C CA . GLU A 1 98 ? 5.301 7.992 14.543 1.00 86.25 98 GLU A CA 1
ATOM 764 C C . GLU A 1 98 ? 6.353 7.294 13.667 1.00 86.25 98 GLU A C 1
ATOM 766 O O . GLU A 1 98 ? 7.532 7.275 14.018 1.00 86.25 98 GLU A O 1
ATOM 771 N N . ALA A 1 99 ? 5.956 6.773 12.503 1.00 83.69 99 ALA A N 1
ATOM 772 C CA . ALA A 1 99 ? 6.865 6.190 11.517 1.00 83.69 99 ALA A CA 1
ATOM 773 C C . ALA A 1 99 ? 7.679 7.233 10.720 1.00 83.69 99 ALA A C 1
ATOM 775 O O . ALA A 1 99 ? 8.547 6.851 9.934 1.00 83.69 99 ALA A O 1
ATOM 776 N N . GLY A 1 100 ? 7.436 8.534 10.925 1.00 84.88 100 GLY A N 1
ATOM 777 C CA . GLY A 1 100 ? 8.189 9.627 10.304 1.00 84.88 100 GLY A CA 1
ATOM 778 C C . GLY A 1 100 ? 7.535 10.255 9.071 1.00 84.88 100 GLY A C 1
ATOM 779 O O . GLY A 1 100 ? 8.173 11.068 8.406 1.00 84.88 100 GLY A O 1
ATOM 780 N N . PHE A 1 101 ? 6.280 9.920 8.760 1.00 85.50 101 PHE A N 1
ATOM 781 C CA . PHE A 1 101 ? 5.527 10.607 7.709 1.00 85.50 101 PHE A CA 1
ATOM 782 C C . PHE A 1 101 ? 4.962 11.925 8.256 1.00 85.50 101 PHE A C 1
ATOM 784 O O . PHE A 1 101 ? 4.127 11.919 9.159 1.00 85.50 101 PHE A O 1
ATOM 791 N N . GLU A 1 102 ? 5.394 13.066 7.710 1.00 85.75 102 GLU A N 1
ATOM 792 C CA . GLU A 1 102 ? 4.978 14.392 8.200 1.00 85.75 102 GLU A CA 1
ATOM 793 C C . GLU A 1 102 ? 3.507 14.702 7.866 1.00 85.75 102 GLU A C 1
ATOM 795 O O . GLU A 1 102 ? 2.763 15.169 8.730 1.00 85.75 102 GLU A O 1
ATOM 800 N N . ASN A 1 103 ? 3.064 14.381 6.641 1.00 87.94 103 ASN A N 1
ATOM 801 C CA . ASN A 1 103 ? 1.716 14.684 6.135 1.00 87.94 103 ASN A CA 1
ATOM 802 C C . ASN A 1 103 ? 0.981 13.445 5.578 1.00 87.94 103 ASN A C 1
ATOM 804 O O . ASN A 1 103 ? 0.544 13.440 4.422 1.00 87.94 103 ASN A O 1
ATOM 808 N N . PRO A 1 104 ? 0.770 12.387 6.384 1.00 87.19 104 PRO A N 1
ATOM 809 C CA . PRO A 1 104 ? 0.191 11.135 5.895 1.00 87.19 104 PRO A CA 1
ATOM 810 C C . PRO A 1 104 ? -1.248 11.290 5.388 1.00 87.19 104 PRO A C 1
ATOM 812 O O . PRO A 1 104 ? -1.690 10.554 4.511 1.00 87.19 104 PRO A O 1
ATOM 815 N N . GLU A 1 105 ? -1.987 12.269 5.905 1.00 85.31 105 GLU A N 1
ATOM 816 C CA . GLU A 1 105 ? -3.346 12.602 5.467 1.00 85.31 105 GLU A CA 1
ATOM 817 C C . GLU A 1 105 ? -3.411 12.986 3.981 1.00 85.31 105 GLU A C 1
ATOM 819 O O . GLU A 1 105 ? -4.384 12.648 3.303 1.00 85.31 105 GLU A O 1
ATOM 824 N N . GLU A 1 106 ? -2.373 13.657 3.476 1.00 85.00 106 GLU A N 1
ATOM 825 C CA . GLU A 1 106 ? -2.257 14.070 2.079 1.00 85.00 106 GLU A CA 1
ATOM 826 C C . GLU A 1 106 ? -1.601 12.974 1.232 1.00 85.00 106 GLU A C 1
ATOM 828 O O . GLU A 1 106 ? -2.139 12.587 0.191 1.00 85.00 106 GLU A O 1
ATOM 833 N N . GLU A 1 107 ? -0.492 12.403 1.710 1.00 80.00 107 GLU A N 1
ATOM 834 C CA . GLU A 1 107 ? 0.264 11.375 0.983 1.00 80.00 107 GLU A CA 1
ATOM 835 C C . GLU A 1 107 ? -0.561 10.107 0.730 1.00 80.00 107 GLU A C 1
ATOM 837 O O . GLU A 1 107 ? -0.550 9.543 -0.368 1.00 80.00 107 GLU A O 1
ATOM 842 N N . PHE A 1 108 ? -1.353 9.694 1.720 1.00 83.69 108 PHE A N 1
ATOM 843 C CA . PHE A 1 108 ? -2.202 8.508 1.645 1.00 83.69 108 PHE A CA 1
ATOM 844 C C . PHE A 1 108 ? -3.670 8.856 1.370 1.00 83.69 108 PHE A C 1
ATOM 846 O O . PHE A 1 108 ? -4.538 7.985 1.462 1.00 83.69 108 PHE A O 1
ATOM 853 N N . ALA A 1 109 ? -3.981 10.089 0.948 1.00 81.81 109 ALA A N 1
ATOM 854 C CA . ALA A 1 109 ? -5.353 10.551 0.712 1.00 81.81 109 ALA A CA 1
ATOM 855 C C . ALA A 1 109 ? -6.156 9.619 -0.214 1.00 81.81 109 ALA A C 1
ATOM 857 O O . ALA A 1 109 ? -7.333 9.339 0.030 1.00 81.81 109 ALA A O 1
ATOM 858 N N . LYS A 1 110 ? -5.521 9.099 -1.276 1.00 79.31 110 LYS A N 1
ATOM 859 C CA . LYS A 1 110 ? -6.148 8.138 -2.203 1.00 79.31 110 LYS A CA 1
ATOM 860 C C . LYS A 1 110 ? -6.470 6.812 -1.512 1.00 79.31 110 LYS A C 1
ATOM 862 O O . LYS A 1 110 ? -7.568 6.292 -1.685 1.00 79.31 110 LYS A O 1
ATOM 867 N N . LEU A 1 111 ? -5.536 6.299 -0.713 1.00 81.62 111 LEU A N 1
ATOM 868 C CA . LEU A 1 111 ? -5.689 5.058 0.044 1.00 81.62 111 LEU A CA 1
ATOM 869 C C . LEU A 1 111 ? -6.809 5.198 1.082 1.00 81.62 111 LEU A C 1
ATOM 871 O O . LEU A 1 111 ? -7.734 4.388 1.111 1.00 81.62 111 LEU A O 1
ATOM 875 N N . PHE A 1 112 ? -6.813 6.286 1.851 1.00 85.06 112 PHE A N 1
ATOM 876 C CA . PHE A 1 112 ? -7.880 6.560 2.809 1.00 85.06 112 PHE A CA 1
ATOM 877 C C . PHE A 1 112 ? -9.233 6.722 2.126 1.00 85.06 112 PHE A C 1
ATOM 879 O O . PHE A 1 112 ? -10.225 6.179 2.602 1.00 85.06 112 PHE A O 1
ATOM 886 N N . LYS A 1 113 ? -9.301 7.381 0.968 1.00 82.56 113 LYS A N 1
ATOM 887 C CA . LYS A 1 113 ? -10.555 7.508 0.216 1.00 82.56 113 LYS A CA 1
ATOM 888 C C . LYS A 1 113 ? -11.126 6.155 -0.230 1.00 82.56 113 LYS A C 1
ATOM 890 O O . LYS A 1 113 ? -12.344 6.010 -0.271 1.00 82.56 113 LYS A O 1
ATOM 895 N N . LEU A 1 114 ? -10.273 5.190 -0.568 1.00 79.62 114 LEU A N 1
ATOM 896 C CA . LEU A 1 114 ? -10.695 3.865 -1.034 1.00 79.62 114 LEU A CA 1
ATOM 897 C C . LEU A 1 114 ? -11.119 2.949 0.120 1.00 79.62 114 LEU A C 1
ATOM 899 O O . LEU A 1 114 ? -12.123 2.244 0.019 1.00 79.62 114 LEU A O 1
ATOM 903 N N . PHE A 1 115 ? -10.379 2.984 1.228 1.00 83.75 115 PHE A N 1
ATOM 904 C CA . PHE A 1 115 ? -10.522 1.998 2.298 1.00 83.75 115 PHE A CA 1
ATOM 905 C C . PHE A 1 115 ? -11.195 2.531 3.567 1.00 83.75 115 PHE A C 1
ATOM 907 O O . PHE A 1 115 ? -11.439 1.748 4.481 1.00 83.75 115 PHE A O 1
ATOM 914 N N . THR A 1 116 ? -11.576 3.811 3.638 1.00 85.25 116 THR A N 1
ATOM 915 C CA . THR A 1 116 ? -12.326 4.344 4.792 1.00 85.25 116 THR A CA 1
ATOM 916 C C . THR A 1 116 ? -13.833 4.403 4.552 1.00 85.25 116 THR A C 1
ATOM 918 O O . THR A 1 116 ? -14.301 4.528 3.420 1.00 85.25 116 THR A O 1
ATOM 921 N N . THR A 1 117 ? -14.609 4.285 5.630 1.00 79.19 117 THR A N 1
ATOM 922 C CA . THR A 1 117 ? -16.062 4.510 5.645 1.00 79.19 117 THR A CA 1
ATOM 923 C C . THR A 1 117 ? -16.401 5.496 6.765 1.00 79.19 117 THR A C 1
ATOM 925 O O . THR A 1 117 ? -15.785 5.457 7.830 1.00 79.19 117 THR A O 1
ATOM 928 N N . ASN A 1 118 ? -17.389 6.365 6.541 1.00 68.00 118 ASN A N 1
ATOM 929 C CA . ASN A 1 118 ? -17.934 7.225 7.594 1.00 68.00 118 ASN A CA 1
ATOM 930 C C . ASN A 1 118 ? -18.908 6.400 8.454 1.00 68.00 118 ASN A C 1
ATOM 932 O O . ASN A 1 118 ? -19.906 5.903 7.922 1.00 68.00 118 ASN A O 1
ATOM 936 N N . GLN A 1 119 ? -18.655 6.250 9.757 1.00 56.38 119 GLN A N 1
ATOM 937 C CA . GLN A 1 119 ? -19.665 5.721 10.678 1.00 56.38 119 GLN A CA 1
ATOM 938 C C . GLN A 1 119 ? -20.653 6.839 11.041 1.00 56.38 119 GLN A C 1
ATOM 940 O O . GLN A 1 119 ? -20.267 7.936 11.418 1.00 56.38 119 GLN A O 1
ATOM 945 N N . GLN A 1 120 ? -21.952 6.570 10.899 1.00 52.62 120 GLN A N 1
ATOM 946 C CA . GLN A 1 120 ? -23.039 7.564 10.928 1.00 52.62 120 GLN A CA 1
ATOM 947 C C . GLN A 1 120 ? -23.306 8.239 12.292 1.00 52.62 120 GLN A C 1
ATOM 949 O O . GLN A 1 120 ? -24.300 8.949 12.418 1.00 52.62 120 GLN A O 1
ATOM 954 N N . THR A 1 121 ? -22.474 8.045 13.318 1.00 51.69 121 THR A N 1
ATOM 955 C CA . THR A 1 121 ? -22.786 8.509 14.686 1.00 51.69 121 THR A CA 1
ATOM 956 C C . THR A 1 121 ? -21.665 9.264 15.395 1.00 51.69 121 THR A C 1
ATOM 958 O O . THR A 1 121 ? -21.928 9.893 16.414 1.00 51.69 121 THR A O 1
ATOM 961 N N . VAL A 1 122 ? -20.438 9.237 14.876 1.00 52.78 122 VAL A N 1
ATOM 962 C CA . VAL A 1 122 ? -19.282 9.975 15.406 1.00 52.78 122 VAL A CA 1
ATOM 963 C C . VAL A 1 122 ? -18.468 10.408 14.189 1.00 52.78 122 VAL A C 1
ATOM 965 O O . VAL A 1 122 ? -18.310 9.610 13.273 1.00 52.78 122 VAL A O 1
ATOM 968 N N . ASP A 1 123 ? -17.973 11.644 14.153 1.00 59.09 123 ASP A N 1
ATOM 969 C CA . ASP A 1 123 ? -17.200 12.266 13.051 1.00 59.09 123 ASP A CA 1
ATOM 970 C C . ASP A 1 123 ? -15.881 11.538 12.674 1.00 59.09 123 ASP A C 1
ATOM 972 O O . ASP A 1 123 ? -15.019 12.068 11.972 1.00 59.09 123 ASP A O 1
ATOM 976 N N . GLU A 1 124 ? -15.688 10.311 13.148 1.00 71.44 124 GLU A N 1
ATOM 977 C CA . GLU A 1 124 ? -14.473 9.535 13.006 1.00 71.44 124 GLU A CA 1
ATOM 978 C C . GLU A 1 124 ? -14.599 8.530 11.854 1.00 71.44 124 GLU A C 1
ATOM 980 O O . GLU A 1 124 ? -15.477 7.664 11.810 1.00 71.44 124 GLU A O 1
ATOM 985 N N . LYS A 1 125 ? -13.699 8.660 10.877 1.00 83.94 125 LYS A N 1
ATOM 986 C CA . LYS A 1 125 ? -13.584 7.722 9.757 1.00 83.94 125 LYS A CA 1
ATOM 987 C C . LYS A 1 125 ? -12.932 6.435 10.239 1.00 83.94 125 LYS A C 1
ATOM 989 O O . LYS A 1 125 ? -11.938 6.476 10.957 1.00 83.94 125 LYS A O 1
ATOM 994 N N . THR A 1 126 ? -13.426 5.293 9.775 1.00 86.19 126 THR A N 1
ATOM 995 C CA . THR A 1 126 ? -12.828 3.986 10.078 1.00 86.19 126 THR A CA 1
ATOM 996 C C . THR A 1 126 ? -12.137 3.430 8.840 1.00 86.19 126 THR A C 1
ATOM 998 O O . THR A 1 126 ? -12.761 3.330 7.783 1.00 86.19 126 THR A O 1
ATOM 1001 N N . PHE A 1 127 ? -10.865 3.056 8.966 1.00 88.19 127 PHE A N 1
ATOM 1002 C CA . PHE A 1 127 ? -10.094 2.324 7.968 1.00 88.19 127 PHE A CA 1
ATOM 1003 C C . PHE A 1 127 ? -10.463 0.836 7.994 1.00 88.19 127 PHE A C 1
ATOM 1005 O O . PHE A 1 127 ? -10.325 0.157 9.011 1.00 88.19 127 PHE A O 1
ATOM 1012 N N . ARG A 1 128 ? -10.946 0.319 6.863 1.00 86.88 128 ARG A N 1
ATOM 1013 C CA . ARG A 1 128 ? -11.379 -1.074 6.702 1.00 86.88 128 ARG A CA 1
ATOM 1014 C C . ARG A 1 128 ? -10.183 -1.951 6.345 1.00 86.88 128 ARG A C 1
ATOM 1016 O O . ARG A 1 128 ? -10.005 -2.314 5.182 1.00 86.88 128 ARG A O 1
ATOM 1023 N N . GLY A 1 129 ? -9.388 -2.318 7.349 1.00 83.44 129 GLY A N 1
ATOM 1024 C CA . GLY A 1 129 ? -8.187 -3.138 7.175 1.00 83.44 129 GLY A CA 1
ATOM 1025 C C . GLY A 1 129 ? -8.468 -4.485 6.515 1.00 83.44 129 GLY A C 1
ATOM 1026 O O . GLY A 1 129 ? -7.695 -4.913 5.671 1.00 83.44 129 GLY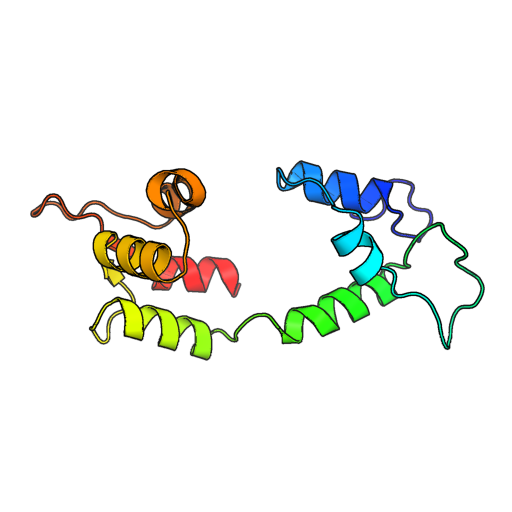 A O 1
ATOM 1027 N N . LYS A 1 130 ? -9.624 -5.108 6.782 1.00 81.81 130 LYS A N 1
ATOM 1028 C CA . LYS A 1 130 ? -10.024 -6.351 6.099 1.00 81.81 130 LYS A CA 1
ATOM 1029 C C . LYS A 1 130 ? -10.154 -6.175 4.580 1.00 81.81 130 LYS A C 1
ATOM 1031 O O . LYS A 1 130 ? -9.604 -6.968 3.830 1.00 81.81 130 LYS A O 1
ATOM 1036 N N . LEU A 1 131 ? -10.842 -5.118 4.138 1.00 81.50 131 LEU A N 1
ATOM 1037 C CA . LEU A 1 131 ? -11.016 -4.813 2.712 1.00 81.50 131 LEU A CA 1
ATOM 1038 C C . LEU A 1 131 ? -9.678 -4.462 2.051 1.00 81.50 131 LEU A C 1
ATOM 1040 O O . LEU A 1 131 ? -9.446 -4.818 0.901 1.00 81.50 131 LEU A O 1
ATOM 1044 N N . PHE A 1 132 ? -8.810 -3.763 2.784 1.00 82.44 132 PHE A N 1
ATOM 1045 C CA . PHE A 1 132 ? -7.454 -3.472 2.337 1.00 82.44 132 PHE A CA 1
ATOM 1046 C C . PHE A 1 132 ? -6.645 -4.755 2.132 1.00 82.44 132 PHE A C 1
ATOM 1048 O O . PHE A 1 132 ? -6.125 -4.947 1.041 1.00 82.44 132 PHE A O 1
ATOM 1055 N N . LEU A 1 133 ? -6.606 -5.647 3.129 1.00 77.88 133 LEU A N 1
ATOM 1056 C CA . LEU A 1 133 ? -5.900 -6.930 3.048 1.00 77.88 133 LEU A CA 1
ATOM 1057 C C . LEU A 1 133 ? -6.420 -7.789 1.896 1.00 77.88 133 LEU A C 1
ATOM 1059 O O . LEU A 1 133 ? -5.620 -8.275 1.103 1.00 77.88 133 LEU A O 1
ATOM 1063 N N . ASP A 1 134 ? -7.741 -7.933 1.768 1.00 76.94 134 ASP A N 1
ATOM 1064 C CA . ASP A 1 134 ? -8.353 -8.689 0.670 1.00 76.94 134 ASP A CA 1
ATOM 1065 C C . ASP A 1 134 ? -7.985 -8.085 -0.696 1.00 76.94 134 ASP A C 1
ATOM 1067 O O . ASP A 1 134 ? -7.712 -8.819 -1.630 1.00 76.94 134 ASP A O 1
ATOM 1071 N N . SER A 1 135 ? -7.867 -6.759 -0.815 1.00 72.88 135 SER A N 1
ATOM 1072 C CA . SER A 1 135 ? -7.476 -6.108 -2.074 1.00 72.88 135 SER A CA 1
ATOM 1073 C C . SER A 1 135 ? -5.999 -6.271 -2.457 1.00 72.88 135 SER A C 1
ATOM 1075 O O . SER A 1 135 ? -5.659 -5.965 -3.599 1.00 72.88 135 SER A O 1
ATOM 1077 N N . ILE A 1 136 ? -5.119 -6.644 -1.525 1.00 68.56 136 ILE A N 1
ATOM 1078 C CA . ILE A 1 136 ? -3.670 -6.767 -1.773 1.00 68.56 136 ILE A CA 1
ATOM 1079 C C . ILE A 1 136 ? -3.164 -8.212 -1.713 1.00 68.56 136 ILE A C 1
ATOM 1081 O O . ILE A 1 136 ? -1.991 -8.445 -1.988 1.00 68.56 136 ILE A O 1
ATOM 1085 N N . THR A 1 137 ? -4.014 -9.163 -1.315 1.00 62.91 137 THR A N 1
ATOM 1086 C CA . THR A 1 137 ? -3.665 -10.593 -1.219 1.00 62.91 137 THR A CA 1
ATOM 1087 C C . THR A 1 137 ? -4.431 -11.489 -2.197 1.00 62.91 137 THR A C 1
ATOM 1089 O O . THR A 1 137 ? -4.188 -12.694 -2.182 1.00 62.91 137 THR A O 1
ATOM 1092 N N . ASP A 1 138 ? -5.305 -10.920 -3.038 1.00 50.06 138 ASP A N 1
ATOM 1093 C CA . ASP A 1 138 ? -5.967 -11.588 -4.179 1.00 50.06 138 ASP A CA 1
ATOM 1094 C C . ASP A 1 138 ? -5.201 -11.358 -5.496 1.00 50.06 138 ASP A C 1
ATOM 1096 O O . ASP A 1 138 ? -4.696 -10.226 -5.702 1.00 50.06 138 ASP A O 1
#

Foldseek 3Di:
DLDPVPPQFRFQVSVQVVQVVVVHGQDPVNVCLLVPPDDDDDPPDPPGGHGPVSSCVSVVVCVVVPDDLVRLLVVCCVQQVHNASWRWVVSVVVVVVVVPDPCCCVVCVVVCVVQWDQDPPDRIIIGNRVVVSVVVVD

Sequence (138 aa):
MLDEDEDGIISRKDLNKMYATLGKALTDEEWSKMVPDNDSTTAEVGQEGVSFPIFLSIMGKNLSQFPEREELEKSLKSVGRKDDLNVPLSEIIESLKEAGFENPEEEFAKLFKLFTTNQQTVDEKTFRGKLFLDSITD

pLDDT: mean 71.15, std 12.57, range [41.75, 89.0]

Radius of gyration: 19.55 Å; chains: 1; bounding box: 51×32×48 Å

Organism: Saccharomyces cerevisiae x Saccharomyces kudriavzevii (strain VIN7) (NCBI:txid1095631)